Protein AF-A0A7V4KS35-F1 (afdb_monomer_lite)

Structure (mmCIF, N/CA/C/O backbone):
data_AF-A0A7V4KS35-F1
#
_entry.id   AF-A0A7V4KS35-F1
#
loop_
_atom_site.group_PDB
_atom_site.id
_atom_site.type_symbol
_atom_site.label_atom_id
_atom_site.label_alt_id
_atom_site.label_comp_id
_atom_site.label_asym_id
_atom_site.label_entity_id
_atom_site.label_seq_id
_atom_site.pdbx_PDB_ins_code
_atom_site.Cartn_x
_atom_site.Cartn_y
_atom_site.Cartn_z
_atom_site.occupancy
_atom_site.B_iso_or_equiv
_atom_site.auth_seq_id
_atom_site.auth_comp_id
_atom_site.auth_asym_id
_atom_site.auth_atom_id
_atom_site.pdbx_PDB_model_num
ATOM 1 N N . MET A 1 1 ? -5.134 -10.604 31.274 1.00 49.69 1 MET A N 1
ATOM 2 C CA . MET A 1 1 ? -6.412 -10.434 30.547 1.00 49.69 1 MET A CA 1
ATOM 3 C C . MET A 1 1 ? -6.343 -9.134 29.756 1.00 49.69 1 MET A C 1
ATOM 5 O O . MET A 1 1 ? -6.366 -8.073 30.361 1.00 49.69 1 MET A O 1
ATOM 9 N N . THR A 1 2 ? -6.152 -9.182 28.434 1.00 57.16 2 THR A N 1
ATOM 10 C CA . THR A 1 2 ? -6.268 -7.975 27.591 1.00 57.16 2 THR A CA 1
ATOM 11 C C . THR A 1 2 ? -7.740 -7.613 27.472 1.00 57.16 2 THR A C 1
ATOM 13 O O . THR A 1 2 ? -8.540 -8.484 27.131 1.00 57.16 2 THR A O 1
ATOM 16 N N . THR A 1 3 ? -8.104 -6.361 27.739 1.00 71.25 3 THR A N 1
ATOM 17 C CA . THR A 1 3 ? -9.477 -5.894 27.529 1.00 71.25 3 THR A CA 1
ATOM 18 C C . THR A 1 3 ? -9.895 -6.142 26.067 1.00 71.25 3 THR A C 1
ATOM 20 O O . THR A 1 3 ? -9.053 -6.058 25.162 1.00 71.25 3 THR A O 1
ATOM 23 N N . PRO A 1 4 ? -11.172 -6.473 25.797 1.00 73.94 4 PRO A N 1
ATOM 24 C CA . PRO A 1 4 ? -11.659 -6.791 24.445 1.00 73.94 4 PRO A CA 1
ATOM 25 C C . PRO A 1 4 ? -11.368 -5.675 23.426 1.00 73.94 4 PRO A C 1
ATOM 27 O O . PRO A 1 4 ? -11.168 -5.920 22.236 1.00 73.94 4 PRO A O 1
ATOM 30 N N . GLU A 1 5 ? -11.248 -4.444 23.909 1.00 73.00 5 GLU A N 1
ATOM 31 C CA . GLU A 1 5 ? -10.914 -3.256 23.132 1.00 73.00 5 GLU A CA 1
ATOM 32 C C . GLU A 1 5 ? -9.461 -3.247 22.625 1.00 73.00 5 GLU A C 1
ATOM 34 O O . GLU A 1 5 ? -9.199 -2.904 21.468 1.00 73.00 5 GLU A O 1
ATOM 39 N N . VAL A 1 6 ? -8.511 -3.693 23.454 1.00 75.94 6 VAL A N 1
ATOM 40 C CA . VAL A 1 6 ? -7.097 -3.838 23.072 1.00 75.94 6 VAL A CA 1
ATOM 41 C C . VAL A 1 6 ? -6.939 -4.942 22.026 1.00 75.94 6 VAL A C 1
ATOM 43 O O . VAL A 1 6 ? -6.170 -4.787 21.075 1.00 75.94 6 VAL A O 1
ATOM 46 N N . ALA A 1 7 ? -7.709 -6.028 22.142 1.00 83.44 7 ALA A N 1
ATOM 47 C CA . ALA A 1 7 ? -7.717 -7.101 21.149 1.00 83.44 7 ALA A CA 1
ATOM 48 C C . ALA A 1 7 ? -8.218 -6.616 19.775 1.00 83.44 7 ALA A C 1
ATOM 50 O O . ALA A 1 7 ? -7.623 -6.955 18.748 1.00 83.44 7 ALA A O 1
ATOM 51 N N . LEU A 1 8 ? -9.253 -5.765 19.744 1.00 82.81 8 LEU A N 1
ATOM 52 C CA . LEU A 1 8 ? -9.759 -5.160 18.509 1.00 82.81 8 LEU A CA 1
ATOM 53 C C . LEU A 1 8 ? -8.715 -4.245 17.856 1.00 82.81 8 LEU A C 1
ATOM 55 O O . LEU A 1 8 ? -8.478 -4.352 16.651 1.00 82.81 8 LEU A O 1
ATOM 59 N N . LEU A 1 9 ? -8.064 -3.373 18.634 1.00 82.12 9 LEU A N 1
ATOM 60 C CA . LEU A 1 9 ? -7.024 -2.485 18.109 1.00 82.12 9 LEU A CA 1
ATOM 61 C C . LEU A 1 9 ? -5.832 -3.284 17.562 1.00 82.12 9 LEU A C 1
ATOM 63 O O . LEU A 1 9 ? -5.341 -2.983 16.474 1.00 82.12 9 LEU A O 1
ATOM 67 N N . ARG A 1 10 ? -5.420 -4.350 18.263 1.00 85.75 10 ARG A N 1
ATOM 68 C CA . ARG A 1 10 ? -4.359 -5.258 17.807 1.00 85.75 10 ARG A CA 1
ATOM 69 C C . ARG A 1 10 ? -4.724 -5.945 16.493 1.00 85.75 10 ARG A C 1
ATOM 71 O O . ARG A 1 10 ? -3.892 -6.006 15.593 1.00 85.75 10 ARG A O 1
ATOM 78 N N . ARG A 1 11 ? -5.969 -6.410 16.348 1.00 88.94 11 ARG A N 1
ATOM 79 C CA . ARG A 1 11 ? -6.461 -6.994 15.092 1.00 88.94 11 ARG A CA 1
ATOM 80 C C . ARG A 1 1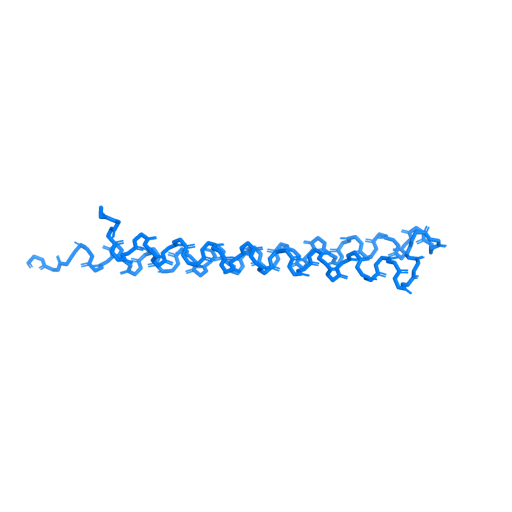1 ? -6.420 -5.982 13.947 1.00 88.94 11 ARG A C 1
ATOM 82 O O . ARG A 1 11 ? -5.926 -6.311 12.876 1.00 88.94 11 ARG A O 1
ATOM 89 N N . ARG A 1 12 ? -6.873 -4.744 14.171 1.00 86.38 12 ARG A N 1
ATOM 90 C CA . ARG A 1 12 ? -6.800 -3.678 13.155 1.00 86.38 12 ARG A CA 1
ATOM 91 C C . ARG A 1 12 ? -5.360 -3.351 12.767 1.00 86.38 12 ARG A C 1
ATOM 93 O O . ARG A 1 12 ? -5.096 -3.097 11.596 1.00 86.38 12 ARG A O 1
ATOM 100 N N . MET A 1 13 ? -4.435 -3.379 13.727 1.00 88.50 13 MET A N 1
ATOM 101 C CA . MET A 1 13 ? -3.006 -3.218 13.453 1.00 88.50 13 MET A CA 1
ATOM 102 C C . MET A 1 13 ? -2.475 -4.355 12.580 1.00 88.50 13 MET A C 1
ATOM 104 O O . MET A 1 13 ? -1.822 -4.089 11.577 1.00 88.50 13 MET A O 1
ATOM 108 N N . ALA A 1 14 ? -2.818 -5.605 12.901 1.00 92.12 14 ALA A N 1
ATOM 109 C CA . ALA A 1 14 ? -2.440 -6.761 12.092 1.00 92.12 14 ALA A CA 1
ATOM 110 C C . ALA A 1 14 ? -3.024 -6.696 10.669 1.00 92.12 14 ALA A C 1
ATOM 112 O O . ALA A 1 14 ? -2.310 -6.972 9.712 1.00 92.12 14 ALA A O 1
ATOM 113 N N . GLU A 1 15 ? -4.280 -6.264 10.509 1.00 91.31 15 GLU A N 1
ATOM 114 C CA . GLU A 1 15 ? -4.903 -6.037 9.194 1.00 91.31 15 GLU A CA 1
ATOM 115 C C . GLU A 1 15 ? -4.144 -4.975 8.380 1.00 91.31 15 GLU A C 1
ATOM 117 O O . GLU A 1 15 ? -3.905 -5.163 7.189 1.00 91.31 15 GLU A O 1
ATOM 122 N N . MET A 1 16 ? -3.719 -3.878 9.019 1.00 93.12 16 MET A N 1
ATOM 123 C CA . MET A 1 16 ? -2.925 -2.835 8.362 1.00 93.12 16 MET A CA 1
ATOM 124 C C . MET A 1 16 ? -1.542 -3.348 7.952 1.00 93.12 16 MET A C 1
ATOM 126 O O . MET A 1 16 ? -1.129 -3.130 6.816 1.00 93.12 16 MET A O 1
ATOM 130 N N . VAL A 1 17 ? -0.840 -4.045 8.849 1.00 94.31 17 VAL A N 1
ATOM 131 C CA . VAL A 1 17 ? 0.468 -4.646 8.548 1.00 94.31 17 VAL A CA 1
ATOM 132 C C . VAL A 1 17 ? 0.336 -5.655 7.408 1.00 94.31 17 VAL A C 1
ATOM 134 O O . VAL A 1 17 ? 1.104 -5.591 6.455 1.00 94.31 17 VAL A O 1
ATOM 137 N N . GLY A 1 18 ? -0.681 -6.518 7.450 1.00 96.25 18 GLY A N 1
ATOM 138 C CA . GLY A 1 18 ? -0.977 -7.465 6.378 1.00 96.25 18 GLY A CA 1
ATOM 139 C C . GLY A 1 18 ? -1.204 -6.771 5.035 1.00 96.25 18 GLY A C 1
ATOM 140 O O . GLY A 1 18 ? -0.607 -7.165 4.037 1.00 96.25 18 GLY A O 1
ATOM 141 N N . ALA A 1 19 ? -1.985 -5.686 5.004 1.00 94.06 19 ALA A N 1
ATOM 142 C CA . ALA A 1 19 ? -2.198 -4.908 3.783 1.00 94.06 19 ALA A CA 1
ATOM 143 C C . ALA A 1 19 ? -0.895 -4.296 3.236 1.00 94.06 19 ALA A C 1
ATOM 145 O O . ALA A 1 19 ? -0.650 -4.350 2.032 1.00 94.06 19 ALA A O 1
ATOM 146 N N . VAL A 1 20 ? -0.033 -3.757 4.105 1.00 95.00 20 VAL A N 1
ATOM 147 C CA . VAL A 1 20 ? 1.275 -3.207 3.703 1.00 95.00 20 VAL A CA 1
ATOM 148 C C . VAL A 1 20 ? 2.186 -4.294 3.134 1.00 95.00 20 VAL A C 1
ATOM 150 O O . VAL A 1 20 ? 2.841 -4.062 2.115 1.00 95.00 20 VAL A O 1
ATOM 153 N N . VAL A 1 21 ? 2.204 -5.479 3.752 1.00 97.38 21 VAL A N 1
ATOM 154 C CA . VAL A 1 21 ? 2.968 -6.639 3.267 1.00 97.38 21 VAL A CA 1
ATOM 155 C C . VAL A 1 21 ? 2.478 -7.071 1.887 1.00 97.38 21 VAL A C 1
ATOM 157 O O . VAL A 1 21 ? 3.297 -7.273 0.996 1.00 97.38 21 VAL A O 1
ATOM 160 N N . VAL A 1 22 ? 1.161 -7.144 1.671 1.00 96.81 22 VAL A N 1
ATOM 161 C CA . VAL A 1 22 ? 0.585 -7.479 0.358 1.00 96.81 22 VAL A CA 1
ATOM 162 C C . VAL A 1 22 ? 0.989 -6.451 -0.700 1.00 96.81 22 VAL A C 1
ATOM 164 O O . VAL A 1 22 ? 1.449 -6.835 -1.772 1.00 96.81 22 VAL A O 1
ATOM 167 N N . VAL A 1 23 ? 0.897 -5.151 -0.400 1.00 96.81 23 VAL A N 1
ATOM 168 C CA . VAL A 1 23 ? 1.337 -4.088 -1.324 1.00 96.81 23 VAL A CA 1
ATOM 169 C C . VAL A 1 23 ? 2.824 -4.218 -1.663 1.00 96.81 23 VAL A C 1
ATOM 171 O O . VAL A 1 23 ? 3.211 -4.008 -2.812 1.00 96.81 23 VAL A O 1
ATOM 174 N N . HIS A 1 24 ? 3.666 -4.592 -0.696 1.00 97.31 24 HIS A N 1
ATOM 175 C CA . HIS A 1 24 ? 5.086 -4.837 -0.956 1.00 97.31 24 HIS A CA 1
ATOM 176 C C . HIS A 1 24 ? 5.313 -6.071 -1.823 1.00 97.31 24 HIS A C 1
ATOM 178 O O . HIS A 1 24 ? 6.071 -5.993 -2.785 1.00 97.31 24 HIS A O 1
ATOM 184 N N . ALA A 1 25 ? 4.644 -7.184 -1.521 1.00 97.88 25 ALA A N 1
ATOM 185 C CA . ALA A 1 25 ? 4.751 -8.411 -2.301 1.00 97.88 25 ALA A CA 1
ATOM 186 C C . ALA A 1 25 ? 4.346 -8.179 -3.765 1.00 97.88 25 ALA A C 1
ATOM 188 O O . ALA A 1 25 ? 5.064 -8.594 -4.671 1.00 97.88 25 ALA A O 1
ATOM 189 N N . VAL A 1 26 ? 3.254 -7.442 -3.999 1.00 96.50 26 VAL A N 1
ATOM 190 C CA . VAL A 1 26 ? 2.817 -7.047 -5.347 1.00 96.50 26 VAL A CA 1
ATOM 191 C C . VAL A 1 26 ? 3.847 -6.138 -6.020 1.00 96.50 26 VAL A C 1
ATOM 193 O O . VAL A 1 26 ? 4.190 -6.367 -7.175 1.00 96.50 26 VAL A O 1
ATOM 196 N N . GLY A 1 27 ? 4.387 -5.144 -5.307 1.00 96.38 27 GLY A N 1
ATOM 197 C CA . GLY A 1 27 ? 5.439 -4.273 -5.838 1.00 96.38 27 GLY A CA 1
ATOM 198 C C . GLY A 1 27 ? 6.680 -5.054 -6.283 1.00 96.38 27 GLY A C 1
ATOM 199 O O . GLY A 1 27 ? 7.161 -4.868 -7.399 1.00 96.38 27 GLY A O 1
ATOM 200 N N . VAL A 1 28 ? 7.157 -5.986 -5.453 1.00 97.00 28 VAL A N 1
ATOM 201 C CA . VAL A 1 28 ? 8.288 -6.870 -5.783 1.00 97.00 28 VAL A CA 1
ATOM 202 C C . VAL A 1 28 ? 7.952 -7.780 -6.966 1.00 97.00 28 VAL A C 1
ATOM 204 O O . VAL A 1 28 ? 8.765 -7.910 -7.879 1.00 97.00 28 VAL A O 1
ATOM 207 N N . ALA A 1 29 ? 6.753 -8.366 -6.994 1.00 97.19 29 ALA A N 1
ATOM 208 C CA . ALA A 1 29 ? 6.310 -9.204 -8.104 1.00 97.19 29 ALA A CA 1
ATOM 209 C C . ALA A 1 29 ? 6.291 -8.426 -9.429 1.00 97.19 29 ALA A C 1
ATOM 211 O O . ALA A 1 29 ? 6.814 -8.917 -10.422 1.00 97.19 29 ALA A O 1
ATOM 212 N N . CYS A 1 30 ? 5.775 -7.193 -9.442 1.00 95.94 30 CYS A N 1
ATOM 213 C CA . CYS A 1 30 ? 5.802 -6.325 -10.621 1.00 95.94 30 CYS A CA 1
ATOM 214 C C . CYS A 1 30 ? 7.234 -5.963 -11.044 1.00 95.94 30 CYS A C 1
ATOM 216 O O . CYS A 1 30 ? 7.547 -5.991 -12.233 1.00 95.94 30 CYS A O 1
ATOM 218 N N . LEU A 1 31 ? 8.109 -5.652 -10.082 1.00 94.19 31 LEU A N 1
ATOM 219 C CA . LEU A 1 31 ? 9.527 -5.372 -10.334 1.00 94.19 31 LEU A CA 1
ATOM 220 C C . LEU A 1 31 ? 10.204 -6.507 -11.107 1.00 94.19 31 LEU A C 1
ATOM 222 O O . LEU A 1 31 ? 10.951 -6.231 -12.044 1.00 94.19 31 LEU A O 1
ATOM 226 N N . LEU A 1 32 ? 9.923 -7.753 -10.715 1.00 95.19 32 LEU A N 1
ATOM 227 C CA . LEU A 1 32 ? 10.473 -8.954 -11.339 1.00 95.19 32 LEU A CA 1
ATOM 228 C C . LEU A 1 32 ? 9.776 -9.288 -12.664 1.00 95.19 32 LEU A C 1
ATOM 230 O O . LEU A 1 32 ? 10.448 -9.507 -13.665 1.00 95.19 32 LEU A O 1
ATOM 234 N N . ALA A 1 33 ? 8.442 -9.296 -12.690 1.00 96.75 33 ALA A N 1
ATOM 235 C CA . ALA A 1 33 ? 7.660 -9.716 -13.853 1.00 96.75 33 ALA A CA 1
ATOM 236 C C . ALA A 1 33 ? 7.834 -8.790 -15.065 1.00 96.75 33 ALA A C 1
ATOM 238 O O . ALA A 1 33 ? 7.801 -9.252 -16.202 1.00 96.75 33 ALA A O 1
ATOM 239 N N . PHE A 1 34 ? 8.023 -7.487 -14.834 1.00 95.50 34 PHE A N 1
ATOM 240 C CA . PHE A 1 34 ? 8.172 -6.496 -15.905 1.00 95.50 34 PHE A CA 1
ATOM 241 C C . PHE A 1 34 ? 9.620 -6.055 -16.146 1.00 95.50 34 PHE A C 1
ATOM 243 O O . PHE A 1 34 ? 9.849 -5.172 -16.982 1.00 95.50 34 PHE A O 1
ATOM 250 N N . ASP A 1 35 ? 10.563 -6.650 -15.410 1.00 95.31 35 ASP A N 1
ATOM 251 C CA . ASP A 1 35 ? 11.982 -6.296 -15.384 1.00 95.31 35 ASP A CA 1
ATOM 252 C C . ASP A 1 35 ? 12.200 -4.777 -15.325 1.00 95.31 35 ASP A C 1
ATOM 254 O O . ASP A 1 35 ? 12.856 -4.154 -16.162 1.00 95.31 35 ASP A O 1
ATOM 258 N N . ILE A 1 36 ? 11.565 -4.140 -14.336 1.00 93.44 36 ILE A N 1
ATOM 259 C CA . ILE A 1 36 ? 11.527 -2.674 -14.232 1.00 93.44 36 ILE A CA 1
ATOM 260 C C . ILE A 1 36 ? 12.942 -2.088 -14.133 1.00 93.44 36 ILE A C 1
ATOM 262 O O . ILE A 1 36 ? 13.177 -0.976 -14.601 1.00 93.44 36 ILE A O 1
ATOM 266 N N . ARG A 1 37 ? 13.906 -2.840 -13.585 1.00 92.19 37 ARG A N 1
ATOM 267 C CA . ARG A 1 37 ? 15.305 -2.404 -13.457 1.00 92.19 37 ARG A CA 1
ATOM 268 C C . ARG A 1 37 ? 16.013 -2.248 -14.804 1.00 92.19 37 ARG A C 1
ATOM 270 O O . ARG A 1 37 ? 16.897 -1.402 -14.903 1.00 92.19 37 ARG A O 1
ATOM 277 N N . ALA A 1 38 ? 15.613 -3.009 -15.821 1.00 96.00 38 ALA A N 1
ATOM 278 C CA . ALA A 1 38 ? 16.129 -2.873 -17.181 1.00 96.00 38 ALA A CA 1
ATOM 279 C C . ALA A 1 38 ? 15.398 -1.793 -18.003 1.00 96.00 38 ALA A C 1
ATOM 281 O O . ALA A 1 38 ? 15.809 -1.474 -19.119 1.00 96.00 38 ALA A O 1
ATOM 282 N N . ARG A 1 39 ? 14.303 -1.216 -17.484 1.00 95.81 39 ARG A N 1
ATOM 283 C CA . ARG A 1 39 ? 13.540 -0.156 -18.166 1.00 95.81 39 ARG A CA 1
ATOM 284 C C . ARG A 1 39 ? 14.206 1.211 -18.020 1.00 95.81 39 ARG A C 1
ATOM 286 O O . ARG A 1 39 ? 15.101 1.408 -17.199 1.00 95.81 39 ARG A O 1
ATOM 293 N N . SER A 1 40 ? 13.734 2.177 -18.809 1.00 97.88 40 SER A N 1
ATOM 294 C CA . SER A 1 40 ? 14.239 3.552 -18.775 1.00 97.88 40 SER A CA 1
ATOM 295 C C . SER A 1 40 ? 14.105 4.185 -17.376 1.00 97.88 40 SER A C 1
ATOM 297 O O . SER A 1 40 ? 13.185 3.838 -16.623 1.00 97.88 40 SER A O 1
ATOM 299 N N . PRO A 1 41 ? 14.970 5.156 -17.019 1.00 97.50 41 PRO A N 1
ATOM 300 C CA . PRO A 1 41 ? 14.916 5.825 -15.716 1.00 97.50 41 PRO A CA 1
ATOM 301 C C . PRO A 1 41 ? 13.564 6.479 -15.416 1.00 97.50 41 PRO A C 1
ATOM 303 O O . PRO A 1 41 ? 13.155 6.571 -14.260 1.00 97.50 41 PRO A O 1
ATOM 306 N N . GLU A 1 42 ? 12.856 6.926 -16.453 1.00 97.69 42 GLU A N 1
ATOM 307 C CA . GLU A 1 42 ? 11.523 7.504 -16.321 1.00 97.69 42 GLU A CA 1
ATOM 308 C C . GLU A 1 42 ? 10.493 6.458 -15.869 1.00 97.69 42 GLU A C 1
ATOM 310 O O . GLU A 1 42 ? 9.755 6.703 -14.916 1.00 97.69 42 GLU A O 1
ATOM 315 N N . VAL A 1 43 ? 10.497 5.261 -16.468 1.00 96.69 43 VAL A N 1
ATOM 316 C CA . VAL A 1 43 ? 9.616 4.149 -16.065 1.00 96.69 43 VAL A CA 1
ATOM 317 C C . VAL A 1 43 ? 9.919 3.707 -14.636 1.00 96.69 43 VAL A C 1
ATOM 319 O O . VAL A 1 43 ? 8.997 3.517 -13.844 1.00 96.69 43 VAL A O 1
ATOM 322 N N . GLN A 1 44 ? 11.201 3.603 -14.275 1.00 96.62 44 GLN A N 1
ATOM 323 C CA . GLN A 1 44 ? 11.607 3.283 -12.903 1.00 96.62 44 GLN A CA 1
ATOM 324 C C . GLN A 1 44 ? 11.079 4.321 -11.908 1.00 96.62 44 GLN A C 1
ATOM 326 O O . GLN A 1 44 ? 10.551 3.966 -10.854 1.00 96.62 44 GLN A O 1
ATOM 331 N N . ARG A 1 45 ? 11.177 5.608 -12.260 1.00 97.75 45 ARG A N 1
ATOM 332 C CA . ARG A 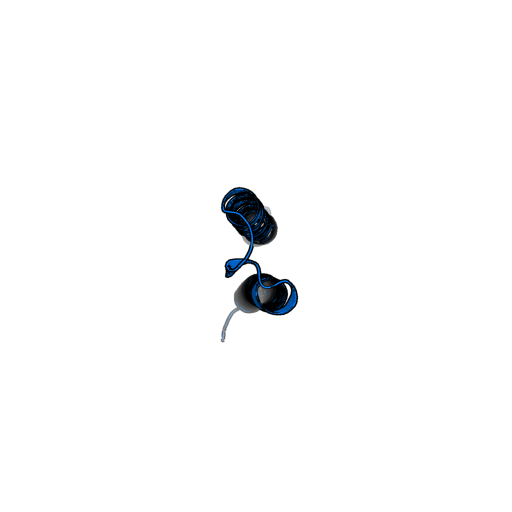1 45 ? 10.707 6.718 -11.429 1.00 97.75 45 ARG A CA 1
ATOM 333 C C . ARG A 1 45 ? 9.186 6.704 -11.277 1.00 97.75 45 ARG A C 1
ATOM 335 O O . ARG A 1 45 ? 8.706 6.823 -10.153 1.00 97.75 45 ARG A O 1
ATOM 342 N N . TRP A 1 46 ? 8.436 6.520 -12.363 1.00 97.75 46 TRP A N 1
ATOM 343 C CA . TRP A 1 46 ? 6.976 6.394 -12.307 1.00 97.75 46 TRP A CA 1
ATOM 344 C C . TRP A 1 46 ? 6.536 5.193 -11.477 1.00 97.75 46 TRP A C 1
ATOM 346 O O . TRP A 1 46 ? 5.632 5.324 -10.654 1.00 97.75 46 TRP A O 1
ATOM 356 N N . PHE A 1 47 ? 7.207 4.050 -11.631 1.00 96.62 47 PHE A N 1
ATOM 357 C CA . PHE A 1 47 ? 6.946 2.868 -10.818 1.00 96.62 47 PHE A CA 1
ATOM 358 C C . PHE A 1 47 ? 7.197 3.139 -9.329 1.00 96.62 47 PHE A C 1
ATOM 360 O O . PHE A 1 47 ? 6.330 2.864 -8.502 1.00 96.62 47 PHE A O 1
ATOM 367 N N . LEU A 1 48 ? 8.347 3.727 -8.983 1.00 95.75 48 LEU A N 1
ATOM 368 C CA . LEU A 1 48 ? 8.694 4.083 -7.605 1.00 95.75 48 LEU A CA 1
ATOM 369 C C . LEU A 1 48 ? 7.674 5.047 -6.995 1.00 95.75 48 LEU A C 1
ATOM 371 O O . LEU A 1 48 ? 7.181 4.794 -5.898 1.00 95.75 48 LEU A O 1
ATOM 375 N N . TRP A 1 49 ? 7.309 6.116 -7.707 1.00 98.00 49 TRP A N 1
ATOM 376 C CA . TRP A 1 49 ? 6.299 7.063 -7.230 1.00 98.00 49 TRP A CA 1
ATOM 377 C C . TRP A 1 49 ? 4.920 6.429 -7.096 1.00 98.00 49 TRP A C 1
ATOM 379 O O . TRP A 1 49 ? 4.243 6.667 -6.098 1.00 98.00 49 TRP A O 1
ATOM 389 N N . GLY A 1 50 ? 4.516 5.594 -8.054 1.00 96.81 50 GLY A N 1
ATOM 390 C CA . GLY A 1 50 ? 3.260 4.853 -7.989 1.00 96.81 50 GLY A CA 1
ATOM 391 C C . G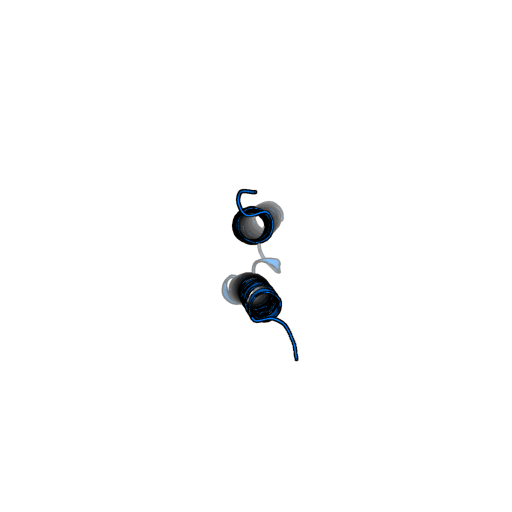LY A 1 50 ? 3.219 3.910 -6.788 1.00 96.81 50 GLY A C 1
ATOM 392 O O . GLY A 1 50 ? 2.231 3.881 -6.054 1.00 96.81 50 GLY A O 1
ATOM 393 N N . TRP A 1 51 ? 4.313 3.195 -6.529 1.00 96.75 51 TRP A N 1
ATOM 394 C CA . TRP A 1 51 ? 4.413 2.270 -5.404 1.00 96.75 51 TRP A CA 1
ATOM 395 C C . TRP A 1 51 ? 4.430 2.994 -4.052 1.00 96.75 51 TRP A C 1
ATOM 397 O O . TRP A 1 51 ? 3.679 2.619 -3.148 1.00 96.75 51 TRP A O 1
ATOM 407 N N . LEU A 1 52 ? 5.210 4.075 -3.927 1.00 95.94 52 LEU A N 1
ATOM 408 C CA . LEU A 1 52 ? 5.229 4.930 -2.736 1.00 95.94 52 LEU A CA 1
ATOM 409 C C . LEU A 1 52 ? 3.861 5.570 -2.481 1.00 95.94 52 LEU A C 1
ATOM 411 O O . LEU A 1 52 ? 3.372 5.552 -1.350 1.00 95.94 52 LEU A O 1
ATOM 415 N N . GLY A 1 53 ? 3.221 6.090 -3.530 1.00 97.38 53 GLY A N 1
ATOM 416 C CA . GLY A 1 53 ? 1.886 6.677 -3.461 1.00 97.38 53 GLY A CA 1
ATOM 417 C C . GLY A 1 53 ? 0.843 5.664 -2.996 1.00 97.38 53 GLY A C 1
ATOM 418 O O . GLY A 1 53 ? 0.092 5.937 -2.059 1.00 97.38 53 GLY A O 1
ATOM 419 N N . LEU A 1 54 ? 0.844 4.460 -3.575 1.00 96.25 54 LEU A N 1
ATOM 420 C CA . LEU A 1 54 ? -0.042 3.374 -3.156 1.00 96.25 54 LEU A CA 1
ATOM 421 C C . LEU A 1 54 ? 0.187 2.993 -1.686 1.00 96.25 54 LEU A C 1
ATOM 423 O O . LEU A 1 54 ? -0.774 2.874 -0.923 1.00 96.25 54 LEU A O 1
ATOM 427 N N . GLY A 1 55 ? 1.448 2.861 -1.264 1.00 95.38 55 GLY A N 1
ATOM 428 C CA . GLY A 1 55 ? 1.807 2.590 0.128 1.00 95.38 55 GLY A CA 1
ATOM 429 C C . GLY A 1 55 ? 1.293 3.668 1.088 1.00 95.38 55 GLY A C 1
ATOM 430 O O . GLY A 1 55 ? 0.666 3.348 2.101 1.00 95.38 55 GLY A O 1
ATOM 431 N N . ALA A 1 56 ? 1.478 4.944 0.741 1.00 96.50 56 ALA A N 1
ATOM 432 C CA . ALA A 1 56 ? 0.987 6.072 1.529 1.00 96.50 56 ALA A CA 1
ATOM 433 C C . ALA A 1 56 ? -0.544 6.070 1.656 1.00 96.50 56 ALA A C 1
ATOM 435 O O . ALA A 1 56 ? -1.067 6.308 2.747 1.00 96.50 56 ALA A O 1
ATOM 436 N N . VAL A 1 57 ? -1.270 5.744 0.580 1.00 96.75 57 VAL A N 1
ATOM 437 C CA . VAL A 1 57 ? -2.736 5.615 0.605 1.00 96.75 57 VAL A CA 1
ATOM 438 C C . VAL A 1 57 ? -3.169 4.486 1.541 1.00 96.75 57 VAL A C 1
ATOM 440 O O . VAL A 1 57 ? -4.023 4.709 2.402 1.00 96.75 57 VAL A O 1
ATOM 443 N N . VAL A 1 58 ? -2.564 3.298 1.434 1.00 95.81 58 VAL A N 1
ATOM 444 C CA . VAL A 1 58 ? -2.899 2.148 2.295 1.00 95.81 58 VAL A CA 1
ATOM 445 C C . VAL A 1 58 ? -2.672 2.474 3.770 1.00 95.81 58 VAL A C 1
ATOM 447 O O . VAL A 1 58 ? -3.572 2.277 4.593 1.00 95.81 58 VAL A O 1
ATOM 450 N N . VAL A 1 59 ? -1.508 3.032 4.111 1.00 94.38 59 VAL A N 1
ATOM 451 C CA . VAL A 1 59 ? -1.189 3.429 5.490 1.00 94.38 59 VAL A CA 1
ATOM 452 C C . VAL A 1 59 ? -2.121 4.544 5.962 1.00 94.38 59 VAL A C 1
ATOM 454 O O . VAL A 1 59 ? -2.685 4.451 7.051 1.00 94.38 59 VAL A O 1
ATOM 457 N N . GLY A 1 60 ? -2.351 5.573 5.144 1.00 96.12 60 GLY A N 1
ATOM 458 C CA . GLY A 1 60 ? -3.238 6.688 5.473 1.00 96.12 60 GLY A CA 1
ATOM 459 C C . GLY A 1 60 ? -4.670 6.237 5.768 1.00 96.12 60 GLY A C 1
ATOM 460 O O . GLY A 1 60 ? -5.255 6.641 6.778 1.00 96.12 60 GLY A O 1
ATOM 461 N N . VAL A 1 61 ? -5.222 5.341 4.945 1.00 94.75 61 VAL A N 1
ATOM 462 C CA . VAL A 1 61 ? -6.548 4.739 5.159 1.00 94.75 61 VAL A CA 1
ATOM 463 C C . VAL A 1 61 ? -6.563 3.876 6.423 1.00 94.75 61 VAL A C 1
ATOM 465 O O . VAL A 1 61 ? -7.496 3.995 7.225 1.00 94.75 61 VAL A O 1
ATOM 468 N N . GLY A 1 62 ? -5.530 3.055 6.643 1.00 91.69 62 GLY A N 1
ATOM 469 C CA . GLY A 1 62 ? -5.376 2.241 7.851 1.00 91.69 62 GLY A CA 1
ATOM 470 C C . GLY A 1 62 ? -5.368 3.090 9.124 1.00 91.69 62 GLY A C 1
ATOM 471 O O . GLY A 1 62 ? -6.183 2.875 10.027 1.00 91.69 62 GLY A O 1
ATOM 472 N N . LEU A 1 63 ? -4.535 4.132 9.155 1.00 93.00 63 LEU A N 1
ATOM 473 C CA . LEU A 1 63 ? -4.446 5.078 10.266 1.00 93.00 63 LEU A CA 1
ATOM 474 C C . LEU A 1 63 ? -5.755 5.841 10.479 1.00 93.00 63 LEU A C 1
ATOM 476 O O . LEU A 1 63 ? -6.187 6.004 11.622 1.00 93.00 63 LEU A O 1
ATOM 480 N N . ARG A 1 64 ? -6.429 6.284 9.408 1.00 93.12 64 ARG A N 1
ATOM 481 C CA . ARG A 1 64 ? -7.734 6.957 9.514 1.00 93.12 64 ARG A CA 1
ATOM 482 C C . ARG A 1 64 ? -8.774 6.035 10.148 1.00 93.12 64 ARG A C 1
ATOM 484 O O . ARG A 1 64 ? -9.460 6.455 11.079 1.00 93.12 64 ARG A O 1
ATOM 491 N N . ARG A 1 65 ? -8.856 4.777 9.703 1.00 89.06 65 ARG A N 1
ATOM 492 C CA . ARG A 1 65 ? -9.759 3.766 10.279 1.00 89.06 65 ARG A CA 1
ATOM 493 C C . ARG A 1 65 ? -9.462 3.507 11.755 1.00 89.06 65 ARG A C 1
ATOM 495 O O . ARG A 1 65 ? -10.393 3.490 12.559 1.00 89.06 65 ARG A O 1
ATOM 502 N N . MET A 1 66 ? -8.188 3.388 12.132 1.00 88.81 66 MET A N 1
ATOM 503 C CA . MET A 1 66 ? -7.789 3.230 13.536 1.00 88.81 66 MET A CA 1
ATOM 504 C C . MET A 1 66 ? -8.148 4.447 14.386 1.00 88.81 66 MET A C 1
ATOM 506 O O . MET A 1 66 ? -8.667 4.287 15.488 1.00 88.81 66 MET A O 1
ATOM 510 N N . ARG A 1 67 ? -7.919 5.667 13.883 1.00 89.94 67 ARG A N 1
ATOM 511 C CA . ARG A 1 67 ? -8.278 6.905 14.593 1.00 89.94 67 ARG A CA 1
ATOM 512 C C . ARG A 1 67 ? -9.783 6.994 14.839 1.00 89.94 67 ARG A C 1
ATOM 514 O O . ARG A 1 67 ? -10.182 7.350 15.943 1.00 89.94 67 ARG A O 1
ATOM 521 N N . VAL A 1 68 ? -10.608 6.645 13.849 1.00 87.62 68 VAL A N 1
ATOM 522 C CA . VAL A 1 68 ? -12.075 6.620 13.994 1.00 87.62 68 VAL A CA 1
ATOM 523 C C . VAL A 1 68 ? -12.502 5.576 15.026 1.00 87.62 68 VAL A C 1
ATOM 525 O O . VAL A 1 68 ? -13.257 5.906 15.938 1.00 87.62 68 VAL A O 1
ATOM 528 N N . ALA A 1 69 ? -11.964 4.355 14.947 1.00 84.56 69 ALA A N 1
ATOM 529 C CA . ALA A 1 69 ? -12.252 3.30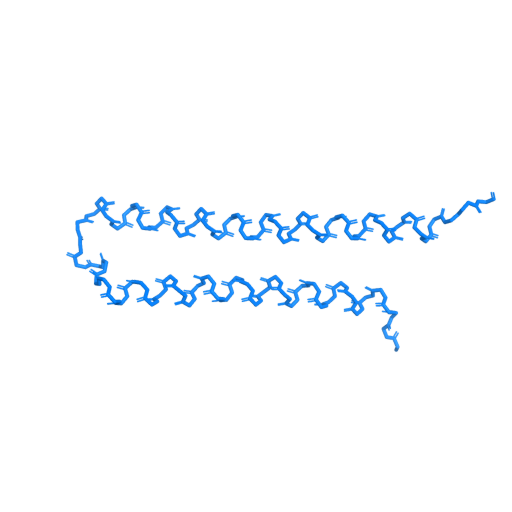5 15.924 1.00 84.56 69 ALA A CA 1
ATOM 530 C C . ALA A 1 69 ? -11.843 3.716 17.350 1.00 84.56 69 ALA A C 1
ATOM 532 O O . ALA A 1 69 ? -12.609 3.528 18.291 1.00 84.56 69 ALA A O 1
ATOM 533 N N . ARG A 1 70 ? -10.672 4.348 17.504 1.00 85.56 70 ARG A N 1
ATOM 534 C CA . ARG A 1 70 ? -10.175 4.842 18.794 1.00 85.56 70 ARG A CA 1
ATOM 535 C C . ARG A 1 70 ? -11.049 5.962 19.362 1.00 85.56 70 ARG A C 1
ATOM 537 O O . ARG A 1 70 ? -11.320 5.955 20.556 1.00 85.56 70 ARG A O 1
ATOM 544 N N . ARG A 1 71 ? -11.514 6.902 18.532 1.00 86.19 71 ARG A N 1
ATOM 545 C CA . ARG A 1 71 ? -12.439 7.965 18.972 1.00 86.19 71 ARG A CA 1
ATOM 546 C C . ARG A 1 71 ? -13.785 7.395 19.414 1.00 86.19 71 ARG A C 1
ATOM 548 O O . ARG A 1 71 ? -14.269 7.763 20.477 1.00 86.19 71 ARG A O 1
ATOM 555 N N . ALA A 1 72 ? -14.356 6.471 18.640 1.00 83.88 72 ALA A N 1
ATOM 556 C CA . ALA A 1 72 ? -15.609 5.807 18.999 1.00 83.88 72 ALA A CA 1
ATOM 557 C C . ALA A 1 72 ? -15.494 5.047 20.332 1.00 83.88 72 ALA A C 1
ATOM 559 O O . ALA A 1 72 ? -16.424 5.065 21.134 1.00 83.88 72 ALA A O 1
ATOM 560 N N . LEU A 1 73 ? -14.336 4.431 20.584 1.00 81.88 73 LEU A N 1
ATOM 561 C CA . LEU A 1 73 ? -14.032 3.770 21.848 1.00 81.88 73 LEU A CA 1
ATOM 562 C C . LEU A 1 73 ? -13.984 4.754 23.023 1.00 81.88 73 LEU A C 1
ATOM 564 O O . LEU A 1 73 ? -14.656 4.542 24.026 1.00 81.88 73 LEU A O 1
ATOM 568 N N . MET A 1 74 ? -13.243 5.858 22.881 1.00 81.00 74 MET A N 1
ATOM 569 C CA . MET A 1 74 ? -13.141 6.879 23.931 1.00 81.00 74 MET A CA 1
ATOM 570 C C . MET A 1 74 ? -14.503 7.481 24.288 1.00 81.00 74 MET A C 1
ATOM 572 O O . MET A 1 74 ? -14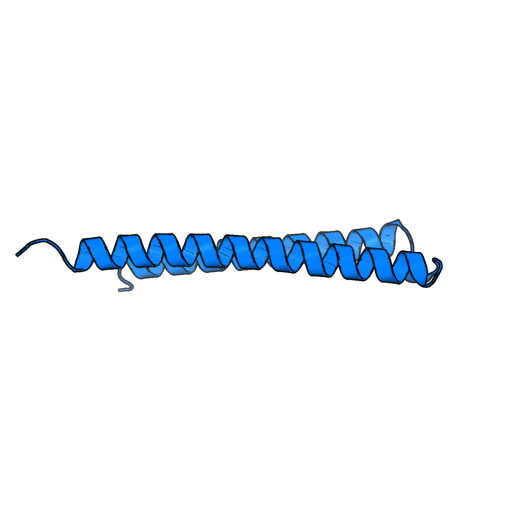.782 7.663 25.467 1.00 81.00 74 MET A O 1
ATOM 576 N N . HIS A 1 75 ? -15.371 7.731 23.302 1.00 81.81 75 HIS A N 1
ATOM 577 C CA . HIS A 1 75 ? -16.733 8.209 23.566 1.00 81.81 75 HIS A CA 1
ATOM 578 C C . HIS A 1 75 ? -17.588 7.201 24.344 1.00 81.81 75 HIS A C 1
ATOM 580 O O . HIS A 1 75 ? -18.388 7.614 25.174 1.00 81.81 75 HIS A O 1
ATOM 586 N N . ARG A 1 76 ? -17.421 5.892 24.108 1.00 77.44 76 ARG A N 1
ATOM 587 C CA . ARG A 1 76 ? -18.132 4.853 24.876 1.00 77.44 76 ARG A CA 1
ATOM 588 C C . ARG A 1 76 ? -17.629 4.745 26.313 1.00 77.44 76 ARG A C 1
ATOM 590 O O . ARG A 1 76 ? -18.433 4.553 27.215 1.00 77.44 76 ARG A O 1
ATOM 597 N N . LEU A 1 77 ? -16.320 4.882 26.518 1.00 75.94 77 LEU A N 1
ATOM 598 C CA . LEU A 1 77 ? -15.708 4.853 27.850 1.00 75.94 77 LEU A CA 1
ATOM 599 C C . LEU A 1 77 ? -16.026 6.114 28.669 1.00 75.94 77 LEU A C 1
ATOM 601 O O . LEU A 1 77 ? -16.093 6.048 29.890 1.00 75.94 77 LEU A O 1
ATOM 605 N N . ALA A 1 78 ? -16.252 7.249 28.006 1.00 76.75 78 ALA A N 1
ATOM 606 C CA . ALA A 1 78 ? -16.622 8.521 28.624 1.00 76.75 78 ALA A CA 1
ATOM 607 C C . ALA A 1 78 ? -18.146 8.697 28.812 1.00 76.75 78 ALA A C 1
ATOM 609 O O . ALA A 1 78 ? -18.618 9.828 28.747 1.00 76.75 78 ALA A O 1
ATOM 610 N N . GLY A 1 79 ? -18.906 7.602 28.975 1.00 62.28 79 GLY A N 1
ATOM 611 C CA . GLY A 1 79 ? -20.379 7.576 28.993 1.00 62.28 79 GLY A CA 1
ATOM 612 C C . GLY A 1 79 ? -21.062 8.673 29.839 1.00 62.28 79 GLY A C 1
ATOM 613 O O . GLY A 1 79 ? -20.445 9.219 30.756 1.00 62.28 79 GLY A O 1
ATOM 614 N N . PRO A 1 80 ? -22.330 9.015 29.515 1.00 57.53 80 PRO A N 1
ATOM 615 C CA . PRO A 1 80 ? -23.037 10.155 30.096 1.00 57.53 80 PRO A CA 1
ATOM 616 C C . PRO A 1 80 ? -23.146 9.994 31.615 1.00 57.53 80 PRO A C 1
ATOM 618 O O . PRO A 1 80 ? -23.579 8.947 32.094 1.00 57.53 80 PRO A O 1
ATOM 621 N N . ARG A 1 81 ? -22.704 11.024 32.343 1.00 56.38 81 ARG A N 1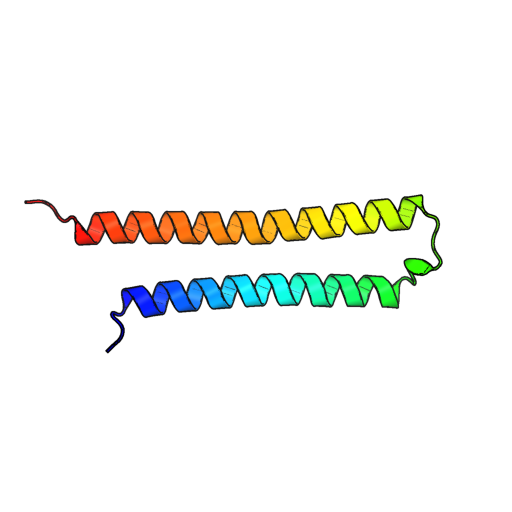
ATOM 622 C CA . ARG A 1 81 ? -22.992 11.175 33.773 1.00 56.38 81 ARG A CA 1
ATOM 623 C C . ARG A 1 81 ? -24.482 11.379 33.992 1.00 56.38 81 ARG A C 1
ATOM 625 O O . ARG A 1 81 ? -25.084 12.087 33.154 1.00 56.38 81 ARG A O 1
#

Foldseek 3Di:
DDDVLVVVLVVLVVVLVVVLVVLVVVLVVCCVVVVQVPDDPVSVVVSVCVSVVVNCVSNVVSVVVSVVSVVVVVDVVVDDD

Secondary structure (DSSP, 8-state):
---HHHHHHHHHHHHHHHHHHHHHHHHHHHHHHTTGGGS-HHHHHHHHHHHHHHHHHHHHHHHHHHHHHHHHHHHHHT---

Sequence (81 aa):
MTTPEVALLRRRMAEMVGAVVVVHAVGVACLLAFDIRARSPEVQRWFLWGWLGLGAVVVGVGLRRMRVARRALMHRLAGPR

pLDDT: mean 89.24, std 10.88, range [49.69, 98.0]

Radius of gyration: 18.57 Å; chains: 1; bounding box: 39×22×52 Å